Protein AF-A0A0M9DT44-F1 (afdb_monomer_lite)

pLDDT: mean 83.78, std 9.54, range [57.69, 95.44]

Foldseek 3Di:
DDLVVLVVVLVVVCVVVVHDQKDFKAFDVVVLVVLVVVLVVVVVVLVVVCVVCVVVDPPDVVVVVVSVVVVVVSVVVSVVVVVVSVVRVPPPDGQWMFGLQAIAHPVPGTDGPVFKPPWDWDWDDPDPPDIWIWTWIAGPVGIDTHTSVRIPDDPVVVVVRVVVSNVSNVCCCPPSVD

Structure (mmCIF, N/CA/C/O backbone):
data_AF-A0A0M9DT44-F1
#
_entry.id   AF-A0A0M9DT44-F1
#
loop_
_atom_site.group_PDB
_atom_site.id
_atom_site.type_symbol
_atom_site.label_atom_id
_atom_site.label_alt_id
_atom_site.label_comp_id
_atom_site.label_asym_id
_atom_site.label_entity_id
_atom_site.label_seq_id
_atom_site.pdbx_PDB_ins_code
_atom_site.Cartn_x
_atom_site.Cartn_y
_atom_site.Cartn_z
_atom_site.occupancy
_atom_site.B_iso_or_equiv
_atom_site.auth_seq_id
_atom_site.auth_comp_id
_atom_site.auth_asym_id
_atom_site.auth_atom_id
_atom_site.pdbx_PDB_model_num
ATOM 1 N N . MET A 1 1 ? -21.796 8.758 31.155 1.00 71.44 1 MET A N 1
ATOM 2 C CA . MET A 1 1 ? -20.491 8.795 30.474 1.00 71.44 1 MET A CA 1
ATOM 3 C C . MET A 1 1 ? -20.693 9.439 29.118 1.00 71.44 1 MET A C 1
ATOM 5 O O . MET A 1 1 ? -21.558 8.978 28.377 1.00 71.44 1 MET A O 1
ATOM 9 N N . THR A 1 2 ? -19.991 10.527 28.825 1.00 90.69 2 THR A N 1
ATOM 10 C CA . THR A 1 2 ? -20.121 11.252 27.549 1.00 90.69 2 THR A CA 1
ATOM 11 C C . THR A 1 2 ? -19.474 10.459 26.401 1.00 90.69 2 THR A C 1
ATOM 13 O O . THR A 1 2 ? -18.757 9.482 26.630 1.00 90.69 2 THR A O 1
ATOM 16 N N . GLN A 1 3 ? -19.755 10.812 25.140 1.00 87.06 3 GLN A N 1
ATOM 17 C CA . GLN A 1 3 ? -19.061 10.199 23.992 1.00 87.06 3 GLN A CA 1
ATOM 18 C C . GLN A 1 3 ? -17.551 10.475 24.031 1.00 87.06 3 GLN A C 1
ATOM 20 O O . GLN A 1 3 ? -16.762 9.574 23.758 1.00 87.06 3 GLN A O 1
ATOM 25 N N . GLU A 1 4 ? -17.156 11.674 24.454 1.00 89.81 4 GLU A N 1
ATOM 26 C CA . GLU A 1 4 ? -15.753 12.073 24.594 1.00 89.81 4 GLU A CA 1
ATOM 27 C C . GLU A 1 4 ? -15.019 11.231 25.643 1.00 89.81 4 GLU A C 1
ATOM 29 O O . GLU A 1 4 ? -13.944 10.704 25.367 1.00 89.81 4 GLU A O 1
ATOM 34 N N . GLU A 1 5 ? -15.634 11.000 26.808 1.00 90.94 5 GLU A N 1
ATOM 35 C CA . GLU A 1 5 ? -15.073 10.127 27.848 1.00 90.94 5 GLU A CA 1
ATOM 36 C C . GLU A 1 5 ? -14.879 8.689 27.347 1.00 90.94 5 GLU A C 1
ATOM 38 O O . GLU A 1 5 ? -13.885 8.037 27.673 1.00 90.94 5 GLU A O 1
ATOM 43 N N . ARG A 1 6 ? -15.815 8.175 26.536 1.00 90.62 6 ARG A N 1
ATOM 44 C CA . ARG A 1 6 ? -15.710 6.829 25.950 1.00 90.62 6 ARG A CA 1
ATOM 45 C C . ARG A 1 6 ? -14.576 6.754 24.936 1.00 90.62 6 ARG A C 1
ATOM 47 O O . ARG A 1 6 ? -13.811 5.791 24.967 1.00 90.62 6 ARG A O 1
ATOM 54 N N . GLN A 1 7 ? -14.430 7.774 24.092 1.00 90.25 7 GLN A N 1
ATOM 55 C CA . GLN A 1 7 ? -13.343 7.844 23.119 1.00 90.25 7 GLN A CA 1
ATOM 56 C C . GLN A 1 7 ? -11.983 7.976 23.814 1.00 90.25 7 GLN A C 1
ATOM 58 O O . GLN A 1 7 ? -11.030 7.303 23.432 1.00 90.25 7 GLN A O 1
ATOM 63 N N . GLN A 1 8 ? -11.893 8.769 24.883 1.00 92.75 8 GLN A N 1
ATOM 64 C CA . GLN A 1 8 ? -10.669 8.904 25.671 1.00 92.75 8 GLN A CA 1
ATOM 65 C C . GLN A 1 8 ? -10.271 7.578 26.333 1.00 92.75 8 GLN A C 1
ATOM 67 O O . GLN A 1 8 ? -9.108 7.182 26.269 1.00 92.75 8 GLN A O 1
ATOM 72 N N . LYS A 1 9 ? -11.232 6.846 26.912 1.00 92.12 9 LYS A N 1
ATOM 73 C CA . LYS A 1 9 ? -10.978 5.505 27.463 1.00 92.12 9 LYS A CA 1
ATOM 74 C C . LYS A 1 9 ? -10.523 4.515 26.398 1.00 92.12 9 LYS A C 1
ATOM 76 O O . LYS A 1 9 ? -9.643 3.704 26.669 1.00 92.12 9 LYS A O 1
ATOM 81 N N . PHE A 1 10 ? -11.097 4.584 25.201 1.00 91.81 10 PHE A N 1
ATOM 82 C CA . PHE A 1 10 ? -10.665 3.750 24.087 1.00 91.81 10 PHE A CA 1
ATOM 83 C C . PHE A 1 10 ? -9.242 4.102 23.625 1.00 91.81 10 PHE A C 1
ATOM 85 O O . PHE A 1 10 ? -8.443 3.206 23.378 1.00 91.81 10 PHE A O 1
ATOM 92 N N . ASN A 1 11 ? -8.878 5.384 23.585 1.00 90.94 11 ASN A N 1
ATOM 93 C CA . ASN A 1 11 ? -7.518 5.803 23.238 1.00 90.94 11 ASN A CA 1
ATOM 94 C C . ASN A 1 11 ? -6.487 5.313 24.272 1.00 90.94 11 ASN A C 1
ATOM 96 O O . ASN A 1 11 ? -5.453 4.778 23.885 1.00 90.94 11 ASN A O 1
ATOM 100 N N . LEU A 1 12 ? -6.797 5.409 25.571 1.00 92.69 12 LEU A N 1
ATOM 101 C CA . LEU A 1 12 ? -5.962 4.838 26.640 1.00 92.69 12 LEU A CA 1
ATOM 102 C C . LEU A 1 12 ? -5.852 3.311 26.530 1.00 92.69 12 LEU A C 1
ATOM 104 O O . LEU A 1 12 ? -4.803 2.732 26.801 1.00 92.69 12 LEU A O 1
ATOM 108 N N . PHE A 1 13 ? -6.936 2.650 26.116 1.00 92.44 13 PHE A N 1
ATOM 109 C CA . PHE A 1 13 ? -6.920 1.223 25.825 1.00 92.44 13 PHE A CA 1
ATOM 110 C C . PHE A 1 13 ? -5.953 0.908 24.674 1.00 92.44 13 PHE A C 1
ATOM 112 O O . PHE A 1 13 ? -5.108 0.034 24.833 1.00 92.44 13 PHE A O 1
ATOM 119 N N . LEU A 1 14 ? -5.999 1.639 23.555 1.00 91.44 14 LEU A N 1
ATOM 120 C CA . LEU A 1 14 ? -5.054 1.452 22.443 1.00 91.44 14 LEU A CA 1
ATOM 121 C C . LEU A 1 14 ? -3.596 1.647 22.875 1.00 91.44 14 LEU A C 1
ATOM 123 O O . LEU A 1 14 ? -2.741 0.831 22.525 1.00 91.44 14 LEU A O 1
ATOM 127 N N . GLU A 1 15 ? -3.337 2.682 23.677 1.00 91.62 15 GLU A N 1
ATOM 128 C CA . GLU A 1 15 ? -2.018 2.972 24.242 1.00 91.62 15 GLU A CA 1
ATOM 129 C C . GLU A 1 15 ? -1.508 1.809 25.106 1.00 91.62 15 GLU A C 1
ATOM 131 O O . GLU A 1 15 ? -0.377 1.359 24.928 1.00 91.62 15 GLU A O 1
ATOM 136 N N . GLY A 1 16 ? -2.366 1.236 25.958 1.00 91.00 16 GLY A N 1
ATOM 137 C CA . GLY A 1 16 ? -2.037 0.060 26.769 1.00 91.00 16 GLY A CA 1
ATOM 138 C C . GLY A 1 16 ? -1.711 -1.199 25.954 1.00 91.00 16 GLY A C 1
ATOM 139 O O . GLY A 1 16 ? -0.952 -2.048 26.416 1.00 91.00 16 GLY A O 1
ATOM 140 N N . PHE A 1 17 ? -2.237 -1.314 24.731 1.00 88.62 17 PHE A N 1
ATOM 141 C CA . PHE A 1 17 ? -1.919 -2.396 23.792 1.00 88.62 17 PHE A CA 1
ATOM 142 C C . PHE A 1 17 ? -0.718 -2.090 22.883 1.00 88.62 17 PHE A C 1
ATOM 144 O O . PHE A 1 17 ? -0.347 -2.939 22.069 1.00 88.62 17 PHE A O 1
ATOM 151 N N . GLY A 1 18 ? -0.119 -0.897 22.986 1.00 89.81 18 GLY A N 1
ATOM 152 C CA . GLY A 1 18 ? 0.957 -0.454 22.097 1.00 89.81 18 GLY A CA 1
ATOM 153 C C . GLY A 1 18 ? 0.526 -0.346 20.631 1.00 89.81 18 GLY A C 1
ATOM 154 O O . GLY A 1 18 ? 1.364 -0.425 19.732 1.00 89.81 18 GLY A O 1
ATOM 155 N N . MET A 1 19 ? -0.778 -0.210 20.372 1.00 89.69 19 MET A N 1
ATOM 156 C CA . MET A 1 19 ? -1.318 -0.100 19.022 1.00 89.69 19 MET A CA 1
ATOM 157 C C . MET A 1 19 ? -1.412 1.374 18.630 1.00 89.69 19 MET A C 1
ATOM 159 O O . MET A 1 19 ? -1.997 2.164 19.375 1.00 89.69 19 MET A O 1
ATOM 163 N N . PRO A 1 20 ? -0.880 1.770 17.461 1.00 91.25 20 PRO A N 1
ATOM 164 C CA . PRO A 1 20 ? -1.072 3.128 16.984 1.00 91.25 20 PRO A CA 1
ATOM 165 C C . PRO A 1 20 ? -2.567 3.395 16.715 1.00 91.25 20 PRO A C 1
ATOM 167 O O . PRO A 1 20 ? -3.336 2.459 16.492 1.00 91.25 20 PRO A O 1
ATOM 170 N N . PRO A 1 21 ? -3.007 4.664 16.724 1.00 90.50 21 PRO A N 1
ATOM 171 C CA . PRO A 1 21 ? -4.397 5.012 16.426 1.00 90.50 21 PRO A CA 1
ATOM 172 C C . PRO A 1 21 ? -4.752 4.778 14.952 1.00 90.50 21 PRO A C 1
ATOM 174 O O . PRO A 1 21 ? -5.908 4.535 14.622 1.00 90.50 21 PRO A O 1
ATOM 177 N N . GLN A 1 22 ? -3.760 4.847 14.066 1.00 92.69 22 GLN A N 1
ATOM 178 C CA . GLN A 1 22 ? -3.876 4.495 12.658 1.00 92.69 22 GLN A CA 1
ATOM 179 C C . GLN A 1 22 ? -2.508 4.083 12.118 1.00 92.69 22 GLN A C 1
ATOM 181 O O . GLN A 1 22 ? -1.472 4.518 12.627 1.00 92.69 22 GLN A O 1
ATOM 186 N N . ILE A 1 23 ? -2.498 3.277 11.062 1.00 92.06 23 ILE A N 1
ATOM 187 C CA . ILE A 1 23 ? -1.299 3.019 10.265 1.00 92.06 23 ILE A CA 1
ATOM 188 C C . ILE A 1 23 ? -1.455 3.601 8.867 1.00 92.06 23 ILE A C 1
ATOM 190 O O . ILE A 1 23 ? -2.506 3.477 8.241 1.00 92.06 23 ILE A O 1
ATOM 194 N N . GLU A 1 24 ? -0.382 4.202 8.366 1.00 90.31 24 GLU A N 1
ATOM 195 C CA . GLU A 1 24 ? -0.308 4.738 7.011 1.00 90.31 24 GLU A CA 1
ATOM 196 C C . GLU A 1 24 ? 0.644 3.895 6.173 1.00 90.31 24 GLU A C 1
ATOM 198 O O . GLU A 1 24 ? 1.836 3.753 6.471 1.00 90.31 24 GLU A O 1
ATOM 203 N N . VAL A 1 25 ? 0.108 3.336 5.096 1.00 85.81 25 VAL A N 1
ATOM 204 C CA . VAL A 1 25 ? 0.838 2.443 4.210 1.00 85.81 25 VAL A CA 1
ATOM 205 C C . VAL A 1 25 ? 1.144 3.173 2.910 1.00 85.81 25 VAL A C 1
ATOM 207 O O . VAL A 1 25 ? 0.258 3.640 2.189 1.00 85.81 25 VAL A O 1
ATOM 210 N N . ASN A 1 26 ? 2.438 3.275 2.628 1.00 83.06 26 ASN A N 1
ATOM 211 C CA . ASN A 1 26 ? 3.006 4.038 1.525 1.00 83.06 26 ASN A CA 1
ATOM 212 C C . ASN A 1 26 ? 3.900 3.142 0.668 1.00 83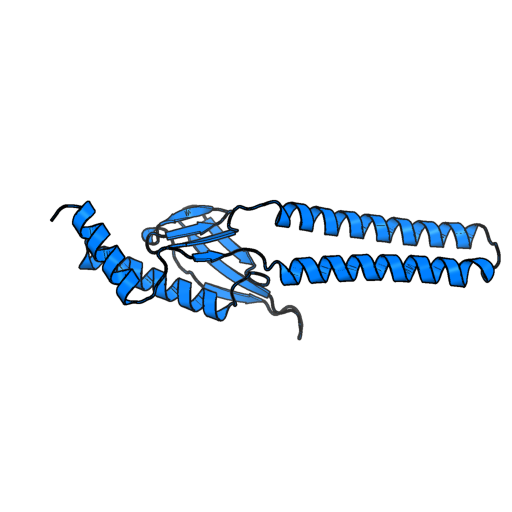.06 26 ASN A C 1
ATOM 214 O O . ASN A 1 26 ? 4.347 2.085 1.113 1.00 83.06 26 ASN A O 1
ATOM 218 N N . TYR A 1 27 ? 4.233 3.570 -0.551 1.00 74.50 27 TYR A N 1
ATOM 219 C CA . TYR A 1 27 ? 5.259 2.878 -1.331 1.00 74.50 27 TYR A CA 1
ATOM 220 C C . TYR A 1 27 ? 6.623 2.954 -0.633 1.00 74.50 27 TYR A C 1
ATOM 222 O O . TYR A 1 27 ? 7.022 3.989 -0.094 1.00 74.50 27 TYR A O 1
ATOM 230 N N . SER A 1 28 ? 7.369 1.849 -0.672 1.00 74.12 28 SER A N 1
ATOM 231 C CA . SER A 1 28 ? 8.722 1.784 -0.128 1.00 74.12 28 SER A CA 1
ATOM 232 C C . SER A 1 28 ? 9.660 2.692 -0.924 1.00 74.12 28 SER A C 1
ATOM 234 O O . SER A 1 28 ? 9.954 2.445 -2.098 1.00 74.12 28 SER A O 1
ATOM 236 N N . ARG A 1 29 ? 10.183 3.730 -0.258 1.00 69.69 29 ARG A N 1
ATOM 237 C CA . ARG A 1 29 ? 11.151 4.671 -0.845 1.00 69.69 29 ARG A CA 1
ATOM 238 C C . ARG A 1 29 ? 12.438 3.975 -1.300 1.00 69.69 29 ARG A C 1
ATOM 240 O O . ARG A 1 29 ? 13.005 4.366 -2.311 1.00 69.69 29 ARG A O 1
ATOM 247 N N . LEU A 1 30 ? 12.865 2.914 -0.609 1.00 69.00 30 LEU A N 1
ATOM 248 C CA . LEU A 1 30 ? 14.073 2.151 -0.953 1.00 69.00 30 LEU A CA 1
ATOM 249 C C . LEU A 1 30 ? 13.930 1.393 -2.277 1.00 69.00 30 LEU A C 1
ATOM 251 O O . LEU A 1 30 ? 14.848 1.403 -3.094 1.00 69.00 30 LEU A O 1
ATOM 255 N N . LYS A 1 31 ? 12.766 0.783 -2.533 1.00 67.06 31 LYS A N 1
ATOM 256 C CA . LYS A 1 31 ? 12.497 0.111 -3.817 1.00 67.06 31 LYS A CA 1
ATOM 257 C C . LYS A 1 31 ? 12.438 1.115 -4.971 1.00 67.06 31 LYS A C 1
ATOM 259 O O . LYS A 1 31 ? 12.961 0.843 -6.048 1.00 67.06 31 LYS A O 1
ATOM 264 N N . LEU A 1 32 ? 11.859 2.290 -4.722 1.00 66.69 32 LEU A N 1
ATOM 265 C CA . LEU A 1 32 ? 11.841 3.420 -5.657 1.00 66.69 32 LEU A CA 1
ATOM 266 C C . LEU A 1 32 ? 13.257 3.915 -5.994 1.00 66.69 32 LEU A C 1
ATOM 268 O O . LEU A 1 32 ? 13.595 4.046 -7.170 1.00 66.69 32 LEU A O 1
ATOM 272 N N . LEU A 1 33 ? 14.103 4.117 -4.982 1.00 71.75 33 LEU A N 1
ATOM 273 C CA . LEU A 1 33 ? 15.504 4.512 -5.157 1.00 71.75 33 LEU A CA 1
ATOM 274 C C . LEU A 1 33 ? 16.316 3.460 -5.923 1.00 71.75 33 LEU A C 1
ATOM 276 O O . LEU A 1 33 ? 17.081 3.816 -6.817 1.00 71.75 33 LEU A O 1
ATOM 280 N N . GLY A 1 34 ? 16.119 2.171 -5.631 1.00 73.88 34 GLY A N 1
ATOM 281 C CA . GLY A 1 34 ? 16.777 1.081 -6.357 1.00 73.88 34 GLY A CA 1
ATOM 282 C C . GLY A 1 34 ? 16.428 1.065 -7.849 1.00 73.88 34 GLY A C 1
ATOM 283 O O . GLY A 1 34 ? 17.313 0.919 -8.692 1.00 73.88 34 GLY A O 1
ATOM 284 N N . LEU A 1 35 ? 15.156 1.298 -8.194 1.00 70.94 35 LEU A N 1
ATOM 285 C CA . LEU A 1 35 ? 14.727 1.424 -9.590 1.00 70.94 35 LEU A CA 1
ATOM 286 C C . LEU A 1 35 ? 15.366 2.639 -10.274 1.00 70.94 35 LEU A C 1
ATOM 288 O O . LEU A 1 35 ? 15.875 2.505 -11.387 1.00 70.94 35 LEU A O 1
ATOM 292 N N . MET A 1 36 ? 15.409 3.794 -9.603 1.00 73.81 36 MET A N 1
ATOM 293 C CA . MET A 1 36 ? 16.077 4.991 -10.128 1.00 73.81 36 MET A CA 1
ATOM 294 C C . MET A 1 36 ? 17.570 4.750 -10.385 1.00 73.81 36 MET A C 1
ATOM 296 O O . MET A 1 36 ? 18.058 5.052 -11.474 1.00 73.81 36 MET A O 1
ATOM 300 N N . ALA A 1 37 ? 18.277 4.144 -9.428 1.00 79.81 37 ALA A N 1
ATOM 301 C CA . ALA A 1 37 ? 19.692 3.814 -9.565 1.00 79.81 37 ALA A CA 1
ATOM 302 C C . ALA A 1 37 ? 19.948 2.847 -10.734 1.00 79.81 37 ALA A C 1
ATOM 304 O O . ALA A 1 37 ? 20.854 3.077 -11.534 1.00 79.81 37 ALA A O 1
ATOM 305 N N . SER A 1 38 ? 19.113 1.811 -10.888 1.00 79.00 38 SER A N 1
ATOM 306 C CA . SER A 1 38 ? 19.225 0.862 -12.006 1.00 79.00 38 SER A CA 1
ATOM 307 C C . SER A 1 38 ? 19.022 1.529 -13.372 1.00 79.00 38 SER A C 1
ATOM 309 O O . SER A 1 38 ? 19.738 1.222 -14.327 1.00 79.00 38 SER A O 1
ATOM 311 N N . GLY A 1 39 ? 18.101 2.496 -13.461 1.00 75.19 39 GLY A N 1
ATOM 312 C CA . GLY A 1 39 ? 17.880 3.279 -14.673 1.00 75.19 39 GLY A CA 1
ATOM 313 C C . GLY A 1 39 ? 19.103 4.117 -15.041 1.00 75.19 39 GLY A C 1
ATOM 314 O O . GLY A 1 39 ? 19.566 4.061 -16.178 1.00 75.19 39 GLY A O 1
ATOM 315 N N . ILE A 1 40 ? 19.674 4.841 -14.072 1.00 81.56 40 ILE A N 1
ATOM 316 C CA . ILE A 1 40 ? 20.893 5.640 -14.281 1.00 81.56 40 ILE A CA 1
ATOM 317 C C . ILE A 1 40 ? 22.047 4.745 -14.749 1.00 81.56 40 ILE A C 1
ATOM 319 O O . ILE A 1 40 ? 22.719 5.069 -15.726 1.00 81.56 40 ILE A O 1
ATOM 323 N N . PHE A 1 41 ? 22.241 3.594 -14.102 1.00 83.62 41 PHE A N 1
ATOM 324 C CA . PHE A 1 41 ? 23.293 2.647 -14.471 1.00 83.62 41 PHE A CA 1
ATOM 325 C C . PHE A 1 41 ? 23.123 2.124 -15.903 1.00 83.62 41 PHE A C 1
ATOM 327 O O . PHE A 1 41 ? 24.094 2.012 -16.647 1.00 83.62 41 PHE A O 1
ATOM 334 N N . THR A 1 42 ? 21.878 1.878 -16.316 1.00 79.44 42 THR A N 1
ATOM 335 C CA . THR A 1 42 ? 21.550 1.453 -17.681 1.00 79.44 42 THR A CA 1
ATOM 336 C C . THR A 1 42 ? 21.936 2.527 -18.702 1.00 79.44 42 THR A C 1
ATOM 338 O O . THR A 1 42 ? 22.594 2.205 -19.689 1.00 79.44 42 THR A O 1
ATOM 341 N N . ILE A 1 43 ? 21.619 3.806 -18.448 1.00 78.62 43 ILE A N 1
ATOM 342 C CA . ILE A 1 43 ? 22.046 4.914 -19.324 1.00 78.62 43 ILE A CA 1
ATOM 343 C C . ILE A 1 43 ? 23.566 4.947 -19.440 1.00 78.62 43 ILE A C 1
ATOM 345 O O . ILE A 1 43 ? 24.085 4.982 -20.554 1.00 78.62 43 ILE A O 1
ATOM 349 N N . LEU A 1 44 ? 24.272 4.931 -18.306 1.00 84.69 44 LEU A N 1
ATOM 350 C CA . LEU A 1 44 ? 25.734 5.002 -18.277 1.00 84.69 44 LEU A CA 1
ATOM 351 C C . LEU A 1 44 ? 26.375 3.836 -19.038 1.00 84.69 44 LEU A C 1
ATOM 353 O O . LEU A 1 44 ? 27.364 4.023 -19.743 1.00 84.69 44 LEU A O 1
ATOM 357 N N . PHE A 1 45 ? 25.793 2.641 -18.939 1.00 85.19 45 PHE A N 1
ATOM 358 C CA . PHE A 1 45 ? 26.258 1.470 -19.670 1.00 85.19 45 PHE A CA 1
ATOM 359 C C . PHE A 1 45 ? 26.079 1.622 -21.187 1.00 85.19 45 PHE A C 1
ATOM 361 O O . PHE A 1 45 ? 27.003 1.325 -21.949 1.00 85.19 45 PHE A O 1
ATOM 368 N N . PHE A 1 46 ? 24.920 2.111 -21.643 1.00 79.06 46 PHE A N 1
ATOM 369 C CA . PHE A 1 46 ? 24.667 2.328 -23.070 1.00 79.06 46 PHE A CA 1
ATOM 370 C C . PHE A 1 46 ? 25.517 3.458 -23.649 1.00 79.06 46 PHE A C 1
ATOM 372 O O . PHE A 1 46 ? 26.048 3.301 -24.747 1.00 79.06 46 PHE A O 1
ATOM 379 N N . THR A 1 47 ? 25.704 4.565 -22.927 1.00 81.00 47 THR A N 1
ATOM 380 C CA . THR A 1 47 ? 26.570 5.663 -23.382 1.00 81.00 47 THR A CA 1
ATOM 381 C C . THR A 1 47 ? 28.031 5.232 -23.447 1.00 81.00 47 THR A C 1
ATOM 383 O O . THR A 1 47 ? 28.694 5.493 -24.449 1.00 81.00 47 THR A O 1
ATOM 386 N N . TYR A 1 48 ? 28.521 4.505 -22.440 1.00 86.00 48 TYR A N 1
ATOM 387 C CA . TYR A 1 48 ? 29.867 3.932 -22.455 1.00 86.00 48 TYR A CA 1
ATOM 388 C C . TYR A 1 48 ? 30.061 2.956 -23.622 1.00 86.00 48 TYR A C 1
ATOM 390 O O . TYR A 1 48 ? 31.027 3.072 -24.379 1.00 86.00 48 TYR A O 1
ATOM 398 N N . SER A 1 49 ? 29.114 2.032 -23.813 1.00 81.88 49 SER A N 1
ATOM 399 C CA . SER A 1 49 ? 29.142 1.076 -24.925 1.00 81.88 49 SER A CA 1
ATOM 400 C C . SER A 1 49 ? 29.138 1.798 -26.271 1.00 81.88 49 SER A C 1
ATOM 402 O O . SER A 1 49 ? 29.928 1.466 -27.151 1.00 81.88 49 SER A O 1
ATOM 404 N N . PHE A 1 50 ? 28.320 2.840 -26.425 1.00 78.94 50 PHE A N 1
ATOM 405 C CA . PHE A 1 50 ? 28.299 3.649 -27.638 1.00 78.94 50 PHE A CA 1
ATOM 406 C C . PHE A 1 50 ? 29.668 4.282 -27.919 1.00 78.94 50 PHE A C 1
ATOM 408 O O . PHE A 1 50 ? 30.199 4.095 -29.007 1.00 78.94 50 PHE A O 1
ATOM 415 N N . ILE A 1 51 ? 30.289 4.944 -26.936 1.00 82.50 51 ILE A N 1
ATOM 416 C CA . ILE A 1 51 ? 31.608 5.587 -27.091 1.00 82.50 51 ILE A CA 1
ATOM 417 C C . ILE A 1 51 ? 32.691 4.568 -27.482 1.00 82.50 51 ILE A C 1
ATOM 419 O O . ILE A 1 51 ? 33.501 4.840 -28.368 1.00 82.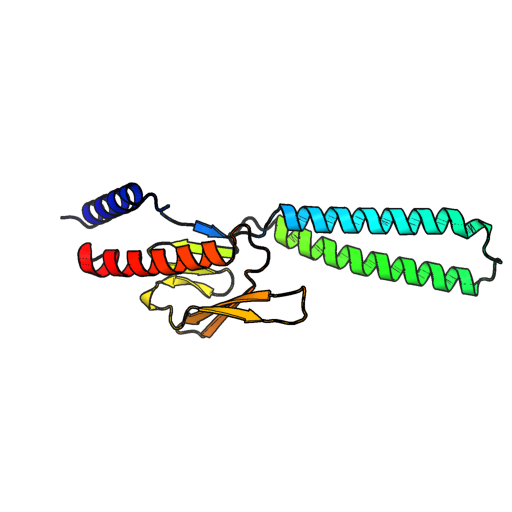50 51 ILE A O 1
ATOM 423 N N . MET A 1 52 ? 32.694 3.388 -26.857 1.00 83.19 52 MET A N 1
ATOM 424 C CA . MET A 1 52 ? 33.699 2.345 -27.100 1.00 83.19 52 MET A CA 1
ATOM 425 C C . MET A 1 52 ? 33.557 1.663 -28.467 1.00 83.19 52 MET A C 1
ATOM 427 O O . MET A 1 52 ? 34.562 1.295 -29.079 1.00 83.19 52 MET A O 1
ATOM 431 N N . PHE A 1 53 ? 32.326 1.476 -28.949 1.00 77.00 53 PHE A N 1
ATOM 432 C CA . PHE A 1 53 ? 32.050 0.769 -30.204 1.00 77.00 53 PHE A CA 1
ATOM 433 C C . PHE A 1 53 ? 31.940 1.694 -31.422 1.00 77.00 53 PHE A C 1
ATOM 435 O O . PHE A 1 53 ? 32.205 1.249 -32.538 1.00 77.00 53 PHE A O 1
ATOM 442 N N . TYR A 1 54 ? 31.633 2.979 -31.226 1.00 76.12 54 TYR A N 1
ATOM 443 C CA . TYR A 1 54 ? 31.526 3.975 -32.295 1.00 76.12 54 TYR A CA 1
ATOM 444 C C . TYR A 1 54 ? 32.739 4.033 -33.248 1.00 76.12 54 TYR A C 1
ATOM 446 O O . TYR A 1 54 ? 32.523 4.017 -34.460 1.00 76.12 54 TYR A O 1
ATOM 454 N N . PRO A 1 55 ? 34.010 4.039 -32.785 1.00 75.75 55 PRO A N 1
ATOM 455 C CA . PRO A 1 55 ? 35.158 4.115 -33.694 1.00 75.75 55 PRO A CA 1
ATOM 456 C C . PRO A 1 55 ? 35.433 2.814 -34.466 1.00 75.75 55 PRO A C 1
ATOM 458 O O . PRO A 1 55 ? 36.193 2.842 -35.431 1.00 75.75 55 PRO A O 1
ATOM 461 N N . LYS A 1 56 ? 34.842 1.683 -34.056 1.00 73.12 56 LYS A N 1
ATOM 462 C CA . LYS A 1 56 ? 35.022 0.362 -34.686 1.00 73.12 56 LYS A CA 1
ATOM 463 C C . LYS A 1 56 ? 33.906 -0.003 -35.667 1.00 73.12 56 LYS A C 1
ATOM 465 O O . LYS A 1 56 ? 33.987 -1.050 -36.303 1.00 73.12 56 LYS A O 1
ATOM 470 N N . LEU A 1 57 ? 32.867 0.823 -35.780 1.00 71.81 57 LEU A N 1
ATOM 471 C CA . LEU A 1 57 ? 31.787 0.597 -36.733 1.00 71.81 57 LEU A CA 1
ATOM 472 C C . LEU A 1 57 ? 32.259 0.949 -38.150 1.00 71.81 57 LEU A C 1
ATOM 474 O O . LEU A 1 57 ? 32.668 2.083 -38.410 1.00 71.81 57 LEU A O 1
ATOM 478 N N . GLU A 1 58 ? 32.129 0.011 -39.090 1.00 74.31 58 GLU A N 1
ATOM 479 C CA . GLU A 1 58 ? 32.093 0.375 -40.507 1.00 74.31 58 GLU A CA 1
ATOM 480 C C . GLU A 1 58 ? 30.957 1.384 -40.706 1.00 74.31 58 GLU A C 1
ATOM 482 O O . GLU A 1 58 ? 29.811 1.140 -40.317 1.00 74.31 58 GLU A O 1
ATOM 487 N N . LYS A 1 59 ? 31.294 2.553 -41.263 1.00 67.75 59 LYS A N 1
ATOM 488 C CA . LYS A 1 59 ? 30.417 3.730 -41.374 1.00 67.75 59 LYS A CA 1
ATOM 489 C C . LYS A 1 59 ? 29.342 3.558 -42.455 1.00 67.75 59 LYS A C 1
ATOM 491 O O . LYS A 1 59 ? 29.172 4.409 -43.323 1.00 67.75 59 LYS A O 1
ATOM 496 N N . SER A 1 60 ? 28.611 2.453 -42.413 1.00 77.75 60 SER A N 1
ATOM 497 C CA . SER A 1 60 ? 27.371 2.292 -43.160 1.00 77.75 60 SER A CA 1
ATOM 498 C C . SER A 1 60 ? 26.303 3.183 -42.513 1.00 77.75 60 SER A C 1
ATOM 500 O O . SER A 1 60 ? 26.041 3.100 -41.309 1.00 77.75 60 SER A O 1
ATOM 502 N N . LEU A 1 61 ? 25.676 4.048 -43.317 1.00 75.25 61 LEU A N 1
ATOM 503 C CA . LEU A 1 61 ? 24.587 4.929 -42.873 1.00 75.25 61 LEU A CA 1
ATOM 504 C C . LEU A 1 61 ? 23.431 4.140 -42.234 1.00 75.25 61 LEU A C 1
ATOM 506 O O . LEU A 1 61 ? 22.821 4.610 -41.275 1.00 75.25 61 LEU A O 1
ATOM 510 N N . GLN A 1 62 ? 23.175 2.919 -42.713 1.00 76.88 62 GLN A N 1
ATOM 511 C CA . GLN A 1 62 ? 22.128 2.045 -42.178 1.00 76.88 62 GLN A CA 1
ATOM 512 C C . GLN A 1 62 ? 22.428 1.614 -40.738 1.00 76.88 62 GLN A C 1
ATOM 514 O O . GLN A 1 62 ? 21.536 1.623 -39.892 1.00 76.88 62 GLN A O 1
ATOM 519 N N . THR A 1 63 ? 23.689 1.305 -40.426 1.00 76.19 63 THR A N 1
ATOM 520 C CA . THR A 1 63 ? 24.087 0.861 -39.084 1.00 76.19 63 THR A CA 1
ATOM 521 C C . THR A 1 63 ? 23.931 1.990 -38.062 1.00 76.19 63 THR A C 1
ATOM 523 O O . THR A 1 63 ? 23.459 1.756 -36.951 1.00 76.19 63 THR A O 1
ATOM 526 N N . ILE A 1 64 ? 24.249 3.229 -38.453 1.00 78.19 64 ILE A N 1
ATOM 527 C CA . ILE A 1 64 ? 24.091 4.421 -37.604 1.00 78.19 64 ILE A CA 1
ATOM 528 C C . ILE A 1 64 ? 22.607 4.713 -37.334 1.00 78.19 64 ILE A C 1
ATOM 530 O O . ILE A 1 64 ? 22.245 5.016 -36.197 1.00 78.19 64 ILE A O 1
ATOM 534 N N . MET A 1 65 ? 21.741 4.585 -38.347 1.00 79.06 65 MET A N 1
ATOM 535 C CA . MET A 1 65 ? 20.294 4.792 -38.197 1.00 79.06 65 MET A CA 1
ATOM 536 C C . MET A 1 65 ? 19.631 3.758 -37.278 1.00 79.06 65 MET A C 1
ATOM 538 O O . MET A 1 65 ? 18.768 4.112 -36.478 1.00 79.06 65 MET A O 1
ATOM 542 N N . ILE A 1 66 ? 20.035 2.487 -37.362 1.00 80.69 66 ILE A N 1
ATOM 543 C CA . ILE A 1 66 ? 19.491 1.434 -36.492 1.00 80.69 66 ILE A CA 1
ATOM 544 C C . ILE A 1 66 ? 19.903 1.687 -35.036 1.00 80.69 66 ILE A C 1
ATOM 546 O O . ILE A 1 66 ? 19.072 1.604 -34.131 1.00 80.69 66 ILE A O 1
ATOM 550 N N . LEU A 1 67 ? 21.167 2.049 -34.801 1.00 77.19 67 LEU A N 1
ATOM 551 C CA . LEU A 1 67 ? 21.679 2.300 -33.453 1.00 77.19 67 LEU A CA 1
ATOM 552 C C . LEU A 1 67 ? 21.019 3.518 -32.797 1.00 77.19 67 LEU A C 1
ATOM 554 O O . LEU A 1 67 ? 20.639 3.454 -31.628 1.00 77.19 67 LEU A O 1
ATOM 558 N N . SER A 1 68 ? 20.838 4.609 -33.546 1.00 78.31 68 SER A N 1
ATOM 559 C CA . SER A 1 68 ? 20.170 5.805 -33.028 1.00 78.31 68 SER A CA 1
ATOM 560 C C . SER A 1 68 ? 18.702 5.540 -32.693 1.00 78.31 68 SER A C 1
ATOM 562 O O . SER A 1 68 ? 18.230 5.999 -31.655 1.00 78.31 68 SER A O 1
ATOM 564 N N . TYR A 1 69 ? 18.003 4.739 -33.502 1.00 82.38 69 TYR A N 1
ATOM 565 C CA . TYR A 1 69 ? 16.622 4.339 -33.236 1.00 82.38 69 TYR A CA 1
ATOM 566 C C . TYR A 1 69 ? 16.489 3.502 -31.955 1.00 82.38 69 TYR A C 1
ATOM 568 O O . TYR A 1 69 ? 15.647 3.802 -31.110 1.00 82.38 69 TYR A O 1
ATOM 576 N N . VAL A 1 70 ? 17.359 2.502 -31.758 1.00 81.50 70 VAL A N 1
ATOM 577 C CA . VAL A 1 70 ? 17.354 1.659 -30.546 1.00 81.50 70 VAL A CA 1
ATOM 578 C C . VAL A 1 70 ? 17.600 2.495 -29.288 1.00 81.50 70 VAL A C 1
ATOM 580 O O . VAL A 1 70 ? 16.903 2.325 -28.286 1.00 81.50 70 VAL A O 1
ATOM 583 N N . ILE A 1 71 ? 18.545 3.437 -29.349 1.00 80.88 71 ILE A N 1
ATOM 584 C CA . ILE A 1 71 ? 18.818 4.366 -28.245 1.00 80.88 71 ILE A CA 1
ATOM 585 C C . ILE A 1 71 ? 17.589 5.235 -27.966 1.00 80.88 71 ILE A C 1
ATOM 587 O O . ILE A 1 71 ? 17.186 5.369 -26.811 1.00 80.88 71 ILE A O 1
ATOM 591 N N . LEU A 1 72 ? 16.962 5.789 -29.007 1.00 83.06 72 LEU A N 1
ATOM 592 C CA . LEU A 1 72 ? 15.792 6.651 -28.863 1.00 83.06 72 LEU A CA 1
ATOM 593 C C . LEU A 1 72 ? 14.621 5.908 -28.198 1.00 83.06 72 LEU A C 1
ATOM 595 O O . LEU A 1 72 ? 14.030 6.420 -27.248 1.00 83.06 72 LEU A O 1
ATOM 599 N N . CYS A 1 73 ? 14.325 4.680 -28.636 1.00 81.62 73 CYS A N 1
ATOM 600 C CA . CYS A 1 73 ? 13.296 3.836 -28.026 1.00 81.62 73 CYS A CA 1
ATOM 601 C C . CYS A 1 73 ? 13.600 3.531 -26.553 1.00 81.62 73 CYS A C 1
ATOM 603 O O . CYS A 1 73 ? 12.716 3.665 -25.705 1.00 81.62 73 CYS A O 1
ATOM 605 N N . GLY A 1 74 ? 14.854 3.191 -26.231 1.00 77.94 74 GLY A N 1
ATOM 606 C CA . GLY A 1 74 ? 15.277 2.933 -24.853 1.00 77.94 74 GLY A CA 1
ATOM 607 C C . GLY A 1 74 ? 15.118 4.154 -23.942 1.00 77.94 74 GLY A C 1
ATOM 608 O O . GLY A 1 74 ? 14.626 4.035 -22.818 1.00 77.94 74 GLY A O 1
ATOM 609 N N . VAL A 1 75 ? 15.465 5.345 -24.441 1.00 81.31 75 VAL A N 1
ATOM 610 C CA . VAL A 1 75 ? 15.294 6.608 -23.707 1.00 81.31 75 VAL A CA 1
ATOM 611 C C . VAL A 1 75 ? 13.814 6.902 -23.463 1.00 81.31 75 VAL A C 1
ATOM 613 O O . VAL A 1 75 ? 13.444 7.245 -22.341 1.00 81.31 75 VAL A O 1
ATOM 616 N N . ILE A 1 76 ? 12.951 6.728 -24.469 1.00 82.50 76 ILE A N 1
ATOM 617 C CA . ILE A 1 76 ? 11.509 6.981 -24.336 1.00 82.50 76 ILE A CA 1
ATOM 618 C C . ILE A 1 76 ? 10.888 6.068 -23.272 1.00 82.50 76 ILE A C 1
ATOM 620 O O . ILE A 1 76 ? 10.223 6.562 -22.358 1.00 82.50 76 ILE A O 1
ATOM 624 N N . GLU A 1 77 ? 11.135 4.755 -23.329 1.00 77.88 77 GLU A N 1
ATOM 625 C CA . GLU A 1 77 ? 10.623 3.823 -22.314 1.00 77.88 77 GLU A CA 1
ATOM 626 C C . GLU A 1 77 ? 11.086 4.191 -20.900 1.00 77.88 77 GLU A C 1
ATOM 628 O O . GLU A 1 77 ? 10.323 4.089 -19.933 1.00 77.88 77 GLU A O 1
ATOM 633 N N . MET A 1 78 ? 12.338 4.630 -20.767 1.00 76.50 78 MET A N 1
ATOM 634 C CA . MET A 1 78 ? 12.897 5.036 -19.486 1.00 76.50 78 MET A CA 1
ATOM 635 C C . MET A 1 78 ? 12.241 6.308 -18.946 1.00 76.50 78 MET A C 1
ATOM 637 O O . MET A 1 78 ? 11.885 6.347 -17.767 1.00 76.50 78 MET A O 1
ATOM 641 N N . VAL A 1 79 ? 12.029 7.320 -19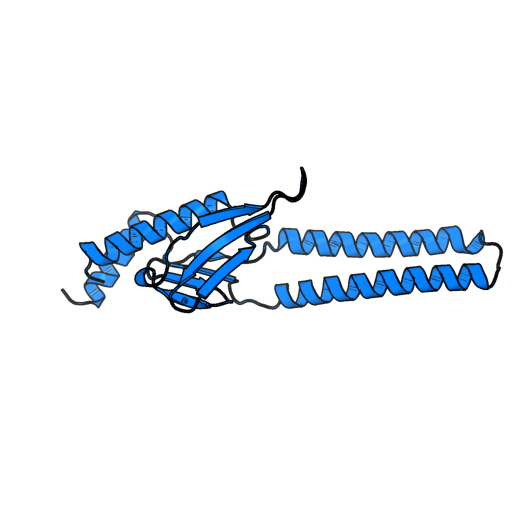.791 1.00 80.94 79 VAL A N 1
ATOM 642 C CA . VAL A 1 79 ? 11.339 8.559 -19.403 1.00 80.94 79 VAL A CA 1
ATOM 643 C C . VAL A 1 79 ? 9.923 8.254 -18.920 1.00 80.94 79 VAL A C 1
ATOM 645 O O . VAL A 1 79 ? 9.530 8.751 -17.866 1.00 80.94 79 VAL A O 1
ATOM 648 N N . PHE A 1 80 ? 9.181 7.377 -19.606 1.00 80.81 80 PHE A N 1
ATOM 649 C CA . PHE A 1 80 ? 7.847 6.957 -19.162 1.00 80.81 80 PHE A CA 1
ATOM 650 C C . PHE A 1 80 ? 7.872 6.281 -17.785 1.00 80.81 80 PHE A C 1
ATOM 652 O O . PHE A 1 80 ? 7.064 6.617 -16.910 1.00 80.81 80 PHE A O 1
ATOM 659 N N . LYS A 1 81 ? 8.820 5.362 -17.556 1.00 73.81 81 LYS A N 1
ATOM 660 C CA . LYS A 1 81 ? 8.976 4.688 -16.257 1.00 73.81 81 LYS A CA 1
ATOM 661 C C . LYS A 1 81 ? 9.316 5.691 -15.157 1.00 73.81 81 LYS A C 1
ATOM 663 O O . LYS A 1 81 ? 8.640 5.704 -14.128 1.00 73.81 81 LYS A O 1
ATOM 668 N N . ILE A 1 82 ? 10.287 6.574 -15.386 1.00 74.19 82 ILE A N 1
ATOM 669 C CA . ILE A 1 82 ? 10.686 7.612 -14.426 1.00 74.19 82 ILE A CA 1
ATOM 670 C C . ILE A 1 82 ? 9.530 8.564 -14.131 1.00 74.19 82 ILE A C 1
ATOM 672 O O . ILE A 1 82 ? 9.266 8.842 -12.967 1.00 74.19 82 ILE A O 1
ATOM 676 N N . TYR A 1 83 ? 8.801 9.021 -15.148 1.00 77.50 83 TYR A N 1
ATOM 677 C CA . TYR A 1 83 ? 7.660 9.912 -14.963 1.00 77.50 83 TYR A CA 1
ATOM 678 C C . TYR A 1 83 ? 6.582 9.275 -14.075 1.00 77.50 83 TYR A C 1
ATOM 680 O O . TYR A 1 83 ? 6.107 9.902 -13.127 1.00 77.50 83 TYR A O 1
ATOM 688 N N . SER A 1 84 ? 6.245 8.004 -14.319 1.00 69.31 84 SER A N 1
ATOM 689 C CA . SER A 1 84 ? 5.284 7.273 -13.483 1.00 69.31 84 SER A CA 1
ATOM 690 C C . SER A 1 84 ? 5.755 7.130 -12.026 1.00 69.31 84 SER A C 1
ATOM 692 O O . SER A 1 84 ? 4.958 7.277 -11.097 1.00 69.31 84 SER A O 1
ATOM 694 N N . LEU A 1 85 ? 7.061 6.923 -11.821 1.00 65.12 85 LEU A N 1
ATOM 695 C CA . LEU A 1 85 ? 7.687 6.797 -10.503 1.00 65.12 85 LEU A CA 1
ATOM 696 C C . LEU A 1 85 ? 7.725 8.136 -9.761 1.00 65.12 85 LEU A C 1
ATOM 698 O O . LEU A 1 85 ? 7.367 8.191 -8.590 1.00 65.12 85 LEU A O 1
ATOM 702 N N . ILE A 1 86 ? 8.103 9.222 -10.439 1.00 68.94 86 ILE A N 1
ATOM 703 C CA . ILE A 1 86 ? 8.118 10.580 -9.882 1.00 68.94 86 ILE A CA 1
ATOM 704 C C . ILE A 1 86 ? 6.706 10.987 -9.475 1.00 68.94 86 ILE A C 1
ATOM 706 O O . ILE A 1 86 ? 6.505 11.444 -8.352 1.00 68.94 86 ILE A O 1
ATOM 710 N N . LYS A 1 87 ? 5.709 10.748 -10.336 1.00 68.6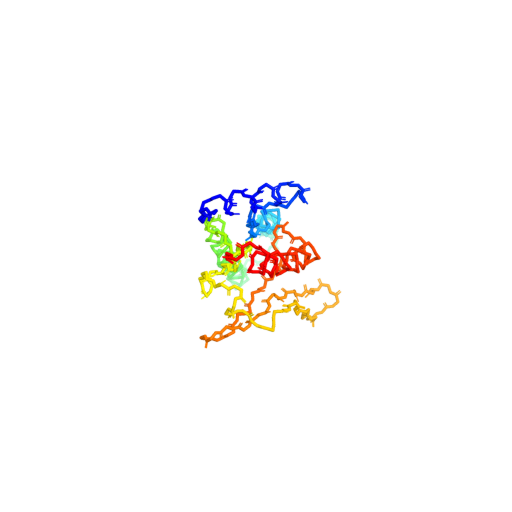2 87 LYS A N 1
ATOM 711 C CA . LYS A 1 87 ? 4.305 10.999 -9.998 1.00 68.62 87 LYS A CA 1
ATOM 712 C C . LYS A 1 87 ? 3.892 10.238 -8.736 1.00 68.62 87 LYS A C 1
ATOM 714 O O . LYS A 1 87 ? 3.238 10.812 -7.879 1.00 68.62 87 LYS A O 1
ATOM 719 N N . SER A 1 88 ? 4.323 8.984 -8.590 1.00 62.47 88 SER A N 1
ATOM 720 C CA . SER A 1 88 ? 4.080 8.191 -7.381 1.00 62.47 88 SER A CA 1
ATOM 721 C C . SER A 1 88 ? 4.861 8.671 -6.151 1.00 62.47 88 SER A C 1
ATOM 723 O O . SER A 1 88 ? 4.418 8.414 -5.037 1.00 62.47 88 SER A O 1
ATOM 725 N N . PHE A 1 89 ? 6.023 9.302 -6.324 1.00 62.44 89 PHE A N 1
ATOM 726 C CA . PHE A 1 89 ? 6.880 9.761 -5.227 1.00 62.44 89 PHE A CA 1
ATOM 727 C C .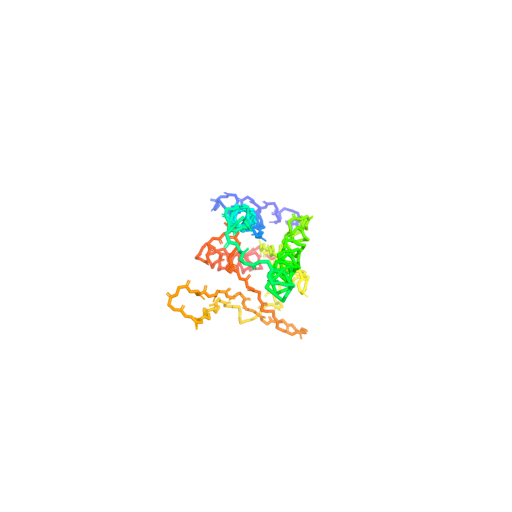 PHE A 1 89 ? 6.427 11.110 -4.657 1.00 62.44 89 PHE A C 1
ATOM 729 O O . PHE A 1 89 ? 6.501 11.333 -3.451 1.00 62.44 89 PHE A O 1
ATOM 736 N N . PHE A 1 90 ? 5.953 12.011 -5.521 1.00 63.91 90 PHE A N 1
ATOM 737 C CA . PHE A 1 90 ? 5.431 13.318 -5.112 1.00 63.91 90 PHE A CA 1
ATOM 738 C C . PHE A 1 90 ? 4.026 13.248 -4.513 1.00 63.91 90 PHE A C 1
ATOM 740 O O . PHE A 1 90 ? 3.593 14.188 -3.844 1.00 63.91 90 PHE A O 1
ATOM 747 N N . ASP A 1 91 ? 3.326 12.137 -4.713 1.00 65.50 91 ASP A N 1
ATOM 748 C CA . ASP A 1 91 ? 2.023 11.903 -4.117 1.00 65.50 91 ASP A CA 1
ATOM 749 C C . ASP A 1 91 ? 2.197 11.522 -2.638 1.00 65.50 91 ASP A C 1
ATOM 751 O O . ASP A 1 91 ? 2.384 10.360 -2.284 1.00 65.50 91 ASP A O 1
ATOM 755 N N . LYS A 1 92 ? 2.186 12.535 -1.764 1.00 63.53 92 LYS A N 1
ATOM 756 C CA . LYS A 1 92 ? 2.319 12.377 -0.304 1.00 63.53 92 LYS A CA 1
ATOM 757 C C . LYS A 1 92 ? 1.114 11.697 0.350 1.00 63.53 92 LYS A C 1
ATOM 759 O O . LYS A 1 92 ? 1.167 11.412 1.542 1.00 63.53 92 LYS A O 1
ATOM 764 N N . ASN A 1 93 ? 0.033 11.486 -0.398 1.00 70.81 93 ASN A N 1
ATOM 765 C CA . ASN A 1 93 ? -1.178 10.907 0.154 1.00 70.81 93 ASN A CA 1
ATOM 766 C C . ASN A 1 93 ? -0.986 9.403 0.391 1.00 70.81 93 ASN A C 1
ATOM 768 O O . ASN A 1 93 ? -0.570 8.696 -0.539 1.00 70.81 93 ASN A O 1
ATOM 772 N N . PRO A 1 94 ? -1.317 8.907 1.595 1.00 73.88 94 PRO A N 1
ATOM 773 C CA . PRO A 1 94 ? -1.242 7.491 1.903 1.00 73.88 94 PRO A CA 1
ATOM 774 C C . PRO A 1 94 ? -2.134 6.686 0.965 1.00 73.88 94 PRO A C 1
ATOM 776 O O . PRO A 1 94 ? -3.254 7.071 0.628 1.00 73.88 94 PRO A O 1
ATOM 779 N N . ILE A 1 95 ? -1.612 5.551 0.510 1.00 85.12 95 ILE A N 1
ATOM 780 C CA . ILE A 1 95 ? -2.314 4.682 -0.443 1.00 85.12 95 ILE A CA 1
ATOM 781 C C . ILE A 1 95 ? -3.410 3.905 0.283 1.00 85.12 95 ILE A C 1
ATOM 783 O O . ILE A 1 95 ? -4.477 3.646 -0.281 1.00 85.12 95 ILE A O 1
ATOM 787 N N . LEU A 1 96 ? -3.106 3.537 1.526 1.00 89.94 96 LEU A N 1
ATOM 788 C CA . LEU A 1 96 ? -3.938 2.767 2.426 1.00 89.94 96 LEU A CA 1
ATOM 789 C C . LEU A 1 96 ? -3.736 3.316 3.845 1.00 89.94 96 LEU A C 1
ATOM 791 O O . LEU A 1 96 ? -2.602 3.388 4.316 1.00 89.94 96 LEU A O 1
ATOM 795 N N . ILE A 1 97 ? -4.821 3.705 4.509 1.00 92.56 97 ILE A N 1
ATOM 796 C CA . ILE A 1 97 ? -4.831 3.995 5.949 1.00 92.56 97 ILE A CA 1
ATOM 797 C C . ILE A 1 97 ? -5.728 2.956 6.602 1.00 92.56 97 ILE A C 1
ATOM 799 O O . ILE A 1 97 ? -6.828 2.711 6.109 1.00 92.56 97 ILE A O 1
ATOM 803 N N . ILE A 1 98 ? -5.270 2.348 7.690 1.00 93.88 98 ILE A N 1
ATOM 804 C CA . ILE A 1 98 ? -6.074 1.406 8.475 1.00 93.88 98 ILE A CA 1
ATOM 805 C C . ILE A 1 98 ? -6.178 1.961 9.890 1.00 93.88 98 ILE A C 1
ATOM 807 O O . ILE A 1 98 ? -5.159 2.290 10.502 1.00 93.88 98 ILE A O 1
ATOM 811 N N . SER A 1 99 ? -7.401 2.071 10.394 1.00 94.56 99 SER A N 1
ATOM 812 C CA . SER A 1 99 ? -7.705 2.566 11.735 1.00 94.56 99 SER A CA 1
ATOM 813 C C . SER A 1 99 ? -8.787 1.700 12.394 1.00 94.56 99 SER A C 1
ATOM 815 O O . SER A 1 99 ? -9.386 0.841 11.740 1.00 94.56 99 SER A O 1
ATOM 817 N N . PRO A 1 100 ? -9.088 1.902 13.688 1.00 93.44 100 PRO A N 1
ATOM 818 C CA . PRO A 1 100 ? -10.199 1.229 14.351 1.00 93.44 100 PRO A CA 1
ATOM 819 C C . PRO A 1 100 ? -11.562 1.600 13.766 1.00 93.44 100 PRO A C 1
ATOM 821 O O . PRO A 1 100 ? -12.517 0.876 14.004 1.00 93.44 100 PRO A O 1
ATOM 824 N N . ASP A 1 101 ? -11.659 2.699 13.017 1.00 93.81 101 ASP A N 1
ATOM 825 C CA . ASP A 1 101 ? -12.914 3.180 12.433 1.00 93.81 101 ASP A CA 1
ATOM 826 C C . ASP A 1 101 ? -13.170 2.581 11.051 1.00 93.81 101 ASP A C 1
ATOM 828 O O . ASP A 1 101 ? -14.315 2.321 10.676 1.00 93.81 101 ASP A O 1
ATOM 832 N N . GLY A 1 102 ? -12.105 2.308 10.297 1.00 94.44 102 GLY A N 1
ATOM 833 C CA . GLY A 1 102 ? -12.244 1.780 8.953 1.00 94.44 102 GLY A CA 1
ATOM 834 C C . GLY A 1 102 ? -10.941 1.687 8.180 1.00 94.44 102 GLY A C 1
ATOM 835 O O . GLY A 1 102 ? -9.837 1.696 8.731 1.00 94.44 102 GLY A O 1
ATOM 836 N N . ILE A 1 103 ? -11.098 1.614 6.864 1.00 94.81 103 ILE A N 1
ATOM 837 C CA . ILE A 1 103 ? -10.004 1.597 5.906 1.00 94.81 103 ILE A CA 1
ATOM 838 C C . ILE A 1 103 ? -10.201 2.742 4.920 1.00 94.81 103 ILE A C 1
ATOM 840 O O . ILE A 1 103 ? -11.238 2.852 4.275 1.00 94.81 103 ILE A O 1
ATOM 844 N N . TYR A 1 104 ? -9.171 3.562 4.741 1.00 94.00 104 TYR A N 1
ATOM 845 C CA . TYR A 1 104 ? -9.075 4.461 3.598 1.00 94.00 104 TYR A CA 1
ATOM 846 C C . TYR A 1 104 ? -8.257 3.806 2.495 1.00 94.00 104 TYR A C 1
ATOM 848 O O . TYR A 1 104 ? -7.144 3.345 2.742 1.00 94.00 104 TYR A O 1
ATOM 856 N N . THR A 1 105 ? -8.755 3.839 1.261 1.00 91.38 105 THR A N 1
ATOM 857 C CA . THR A 1 105 ? -7.926 3.594 0.077 1.00 91.38 105 THR A CA 1
ATOM 858 C C . THR A 1 105 ? -8.126 4.688 -0.953 1.00 91.38 105 THR A C 1
ATOM 860 O O . THR A 1 105 ? -9.227 5.202 -1.116 1.00 91.38 105 THR A O 1
ATOM 863 N N . ARG A 1 106 ? -7.094 4.983 -1.749 1.00 84.06 106 ARG A N 1
ATOM 864 C CA . ARG A 1 106 ? -7.224 5.963 -2.843 1.00 84.06 106 ARG A CA 1
ATOM 865 C C . ARG A 1 106 ? -8.332 5.617 -3.854 1.00 84.06 106 ARG A C 1
ATOM 867 O O . ARG A 1 106 ? -8.838 6.507 -4.524 1.00 84.06 106 ARG A O 1
ATOM 874 N N . LYS A 1 107 ? -8.683 4.332 -3.999 1.00 83.81 107 LYS A N 1
ATOM 875 C CA . LYS A 1 107 ? -9.716 3.879 -4.944 1.00 83.81 107 LYS A CA 1
ATOM 876 C C . LYS A 1 107 ? -11.139 4.093 -4.430 1.00 83.81 107 LYS A C 1
ATOM 878 O O . LYS A 1 107 ? -11.985 4.486 -5.221 1.00 83.81 107 LYS A O 1
ATOM 883 N N . ALA A 1 108 ? -11.388 3.824 -3.149 1.00 86.00 108 ALA A N 1
ATOM 884 C CA . ALA A 1 108 ? -12.739 3.806 -2.580 1.00 86.00 108 ALA A CA 1
ATOM 885 C C . ALA A 1 108 ? -12.964 4.842 -1.464 1.00 86.00 108 ALA A C 1
ATOM 887 O O . ALA A 1 108 ? -14.006 4.835 -0.822 1.00 86.00 108 ALA A O 1
ATOM 888 N N . ASN A 1 109 ? -12.007 5.753 -1.246 1.00 90.94 109 ASN A N 1
ATOM 889 C CA . ASN A 1 109 ? -11.977 6.680 -0.113 1.00 90.94 109 ASN A CA 1
ATOM 890 C C . ASN A 1 109 ? -12.054 5.942 1.236 1.00 90.94 109 ASN A C 1
ATOM 892 O O . ASN A 1 109 ? -11.593 4.804 1.347 1.00 90.94 109 ASN A O 1
ATOM 896 N N . PHE A 1 110 ? -12.520 6.632 2.279 1.00 94.12 110 PHE A N 1
ATOM 897 C CA . PHE A 1 110 ? -12.683 6.069 3.612 1.00 94.12 110 PHE A CA 1
ATOM 898 C C . PHE A 1 110 ? -13.966 5.244 3.679 1.00 94.12 110 PHE A C 1
ATOM 900 O O . PHE A 1 110 ? -15.045 5.741 3.359 1.00 94.12 110 PHE A O 1
ATOM 907 N N . LEU A 1 111 ? -13.831 4.000 4.125 1.00 94.50 111 LEU A N 1
ATOM 908 C CA . LEU A 1 111 ? -14.918 3.062 4.340 1.00 94.50 111 LEU A CA 1
ATOM 909 C C . LEU A 1 111 ? -14.868 2.561 5.779 1.00 94.50 111 LEU A C 1
ATOM 911 O O . LEU A 1 111 ? -13.838 2.071 6.238 1.00 94.50 111 LEU A O 1
ATOM 915 N N . GLU A 1 112 ? -15.994 2.650 6.478 1.00 94.88 112 GLU A N 1
ATOM 916 C CA . GLU A 1 112 ? -16.143 2.057 7.806 1.00 94.88 112 GLU A CA 1
ATOM 917 C C . GLU A 1 112 ? -16.084 0.530 7.746 1.00 94.88 112 GLU A C 1
ATOM 919 O O . GLU A 1 112 ? -16.546 -0.088 6.785 1.00 94.88 112 GLU A O 1
ATOM 924 N N . TRP A 1 113 ? -15.624 -0.102 8.826 1.00 95.44 113 TRP A N 1
ATOM 925 C CA . TRP A 1 113 ? -15.566 -1.565 8.922 1.00 95.44 113 TRP A CA 1
ATOM 926 C C . TRP A 1 113 ? -16.914 -2.271 8.725 1.00 95.44 113 TRP A C 1
ATOM 928 O O . TRP A 1 113 ? -16.939 -3.408 8.256 1.00 95.44 113 TRP A O 1
ATOM 938 N N . ASN A 1 114 ? -18.034 -1.608 9.038 1.00 94.75 114 ASN A N 1
ATOM 939 C CA . ASN A 1 114 ? -19.380 -2.127 8.758 1.00 94.75 114 ASN A CA 1
ATOM 940 C C . ASN A 1 114 ? -19.628 -2.355 7.262 1.00 94.75 114 ASN A C 1
ATOM 942 O O . ASN A 1 114 ? -20.376 -3.255 6.892 1.00 94.75 114 ASN A O 1
ATOM 946 N N . ASN A 1 115 ? -18.998 -1.540 6.418 1.00 95.19 115 ASN A N 1
ATOM 947 C CA . ASN A 1 115 ? -19.183 -1.544 4.974 1.00 95.19 115 ASN A CA 1
ATOM 948 C C . ASN A 1 115 ? -18.098 -2.357 4.259 1.00 95.19 115 ASN A C 1
ATOM 950 O O . ASN A 1 115 ? -18.063 -2.364 3.036 1.00 95.19 115 ASN A O 1
ATOM 954 N N . ILE A 1 116 ? -17.211 -3.033 4.995 1.00 94.69 116 ILE A N 1
ATOM 955 C CA . ILE A 1 116 ? -16.117 -3.829 4.434 1.00 94.69 116 ILE A CA 1
ATOM 956 C C . ILE A 1 116 ? -16.366 -5.303 4.733 1.00 94.69 116 ILE A C 1
ATOM 958 O O . ILE A 1 116 ? -16.478 -5.717 5.895 1.00 94.69 116 ILE A O 1
ATOM 962 N N . TYR A 1 117 ? -16.407 -6.104 3.674 1.00 93.50 117 TYR A N 1
ATOM 963 C CA . TYR A 1 117 ? -16.641 -7.538 3.751 1.00 93.50 117 TYR A CA 1
ATOM 964 C C . TYR A 1 117 ? -15.694 -8.320 2.837 1.00 93.50 117 TYR A C 1
ATOM 966 O O . TYR A 1 117 ? -15.191 -7.814 1.832 1.00 93.50 117 TYR A O 1
ATOM 974 N N . SER A 1 118 ? -15.455 -9.581 3.202 1.00 91.94 118 SER A N 1
ATOM 975 C CA . SER A 1 118 ? -14.588 -10.506 2.460 1.00 91.94 118 SER A CA 1
ATOM 976 C C . SER A 1 118 ? -13.148 -10.004 2.277 1.00 91.94 118 SER A C 1
ATOM 978 O O . SER A 1 118 ? -12.516 -10.291 1.258 1.00 91.94 118 SER A O 1
ATOM 980 N N . GLU A 1 119 ? -12.609 -9.269 3.251 1.00 92.88 119 GLU A N 1
ATOM 981 C CA . GLU A 1 119 ? -11.230 -8.802 3.209 1.00 92.88 119 GLU A CA 1
ATOM 982 C C . GLU A 1 119 ? -10.229 -9.965 3.263 1.00 92.88 119 GLU A C 1
ATOM 984 O O . GLU A 1 119 ? -10.312 -10.859 4.106 1.00 92.88 119 GLU A O 1
ATOM 989 N N . HIS A 1 120 ? -9.265 -9.975 2.346 1.00 92.12 120 HIS A N 1
ATOM 990 C CA . HIS A 1 120 ? -8.208 -10.979 2.305 1.00 92.12 120 HIS A CA 1
ATOM 991 C C . HIS A 1 120 ? -6.980 -10.465 1.549 1.00 92.12 120 HIS A C 1
ATOM 993 O O . HIS A 1 120 ? -7.030 -9.483 0.806 1.00 92.12 120 HIS A O 1
ATOM 999 N N . ILE A 1 121 ? -5.853 -11.150 1.741 1.00 91.25 121 ILE A N 1
ATOM 1000 C CA . ILE A 1 121 ? -4.646 -10.934 0.945 1.00 91.25 121 ILE A CA 1
ATOM 1001 C C . ILE A 1 121 ? -4.519 -12.087 -0.048 1.00 91.25 121 ILE A C 1
ATOM 1003 O O . ILE A 1 121 ? -4.318 -13.238 0.336 1.00 91.25 121 ILE A O 1
ATOM 1007 N N . GLU A 1 122 ? -4.625 -11.768 -1.330 1.00 90.50 122 GLU A N 1
ATOM 1008 C CA . GLU A 1 122 ? -4.457 -12.701 -2.434 1.00 90.50 122 GLU A CA 1
ATOM 1009 C C . GLU A 1 122 ? -2.995 -12.706 -2.901 1.00 90.50 122 GLU A C 1
ATOM 1011 O O . GLU A 1 122 ? -2.412 -11.659 -3.201 1.00 90.50 122 GLU A O 1
ATOM 1016 N N . LYS A 1 123 ? -2.398 -13.896 -3.009 1.00 87.88 123 LYS A N 1
ATOM 1017 C CA . LYS A 1 123 ? -1.080 -14.088 -3.620 1.00 87.88 123 LYS A CA 1
ATOM 1018 C C . LYS A 1 123 ? -1.247 -14.532 -5.072 1.00 87.88 123 LYS A C 1
ATOM 1020 O O . LYS A 1 123 ? -1.678 -15.649 -5.337 1.00 87.88 123 LYS A O 1
ATOM 1025 N N . VAL A 1 124 ? -0.834 -13.689 -6.012 1.00 84.62 124 VAL A N 1
ATOM 1026 C CA . VAL A 1 124 ? -0.787 -14.001 -7.443 1.00 84.62 124 VAL A CA 1
ATOM 1027 C C . VAL A 1 124 ? 0.640 -14.377 -7.825 1.00 84.62 124 VAL A C 1
ATOM 1029 O O . VAL A 1 124 ? 1.528 -13.526 -7.945 1.00 84.62 124 VAL A O 1
ATOM 1032 N N . VAL A 1 125 ? 0.856 -15.672 -8.037 1.00 76.56 125 VAL A N 1
ATOM 1033 C CA . VAL A 1 125 ? 2.133 -16.217 -8.506 1.00 76.56 125 VAL A CA 1
ATOM 1034 C C . VAL A 1 125 ? 2.182 -16.088 -10.027 1.00 76.56 125 VAL A C 1
ATOM 1036 O O . VAL A 1 125 ? 1.483 -16.810 -10.732 1.00 76.56 125 VAL A O 1
ATOM 1039 N N . LYS A 1 126 ? 2.988 -15.154 -10.550 1.00 64.25 126 LYS A N 1
ATOM 1040 C CA . LYS A 1 126 ? 3.212 -15.029 -12.004 1.00 64.25 126 LYS A CA 1
ATOM 1041 C C . LYS A 1 126 ? 4.449 -15.777 -12.505 1.00 64.25 126 LYS A C 1
ATOM 1043 O O . LYS A 1 126 ? 4.462 -16.115 -13.677 1.00 64.25 126 LYS A O 1
ATOM 1048 N N . ASN A 1 127 ? 5.466 -15.997 -11.662 1.00 58.09 127 ASN A N 1
ATOM 1049 C CA . ASN A 1 127 ? 6.682 -16.790 -11.922 1.00 58.09 127 ASN A CA 1
ATOM 1050 C C . ASN A 1 127 ? 7.489 -16.948 -10.614 1.00 58.09 127 ASN A C 1
ATOM 1052 O O . ASN A 1 127 ? 7.296 -16.144 -9.705 1.00 58.09 127 ASN A O 1
ATOM 1056 N N . ARG A 1 128 ? 8.421 -17.922 -10.544 1.00 57.69 128 ARG A N 1
ATOM 1057 C CA . ARG A 1 128 ? 9.221 -18.331 -9.351 1.00 57.69 128 ARG A CA 1
ATOM 1058 C C . ARG A 1 128 ? 9.862 -17.207 -8.506 1.00 57.69 128 ARG A C 1
ATOM 1060 O O . ARG A 1 128 ? 10.285 -17.479 -7.391 1.00 57.69 128 ARG A O 1
ATOM 1067 N N . SER A 1 129 ? 9.965 -15.982 -9.016 1.00 60.41 129 SER A N 1
ATOM 1068 C CA . SER A 1 129 ? 10.641 -14.848 -8.371 1.00 60.41 129 SER A CA 1
ATOM 1069 C C . SER A 1 129 ? 9.825 -13.548 -8.343 1.00 60.41 129 SER A C 1
ATOM 1071 O O . SER A 1 129 ? 10.354 -12.514 -7.945 1.00 60.41 129 SER A O 1
ATOM 1073 N N . ASN A 1 130 ? 8.556 -13.560 -8.767 1.00 65.25 130 ASN A N 1
ATOM 1074 C CA . ASN A 1 130 ? 7.763 -12.333 -8.909 1.00 65.25 130 ASN A CA 1
ATOM 1075 C C . ASN A 1 130 ? 6.345 -12.493 -8.346 1.00 65.25 130 ASN A C 1
ATOM 1077 O O . ASN A 1 130 ? 5.343 -12.244 -9.024 1.00 65.25 130 ASN A O 1
ATOM 1081 N N . ASP A 1 131 ? 6.286 -12.957 -7.101 1.00 76.94 131 ASP A N 1
ATOM 1082 C CA . ASP A 1 131 ? 5.051 -13.053 -6.337 1.00 76.94 131 ASP A CA 1
ATOM 1083 C C . ASP A 1 131 ? 4.477 -11.655 -6.104 1.00 76.94 131 ASP A C 1
ATOM 1085 O O . ASP A 1 131 ? 5.131 -10.775 -5.535 1.00 76.94 131 ASP A O 1
ATOM 1089 N N . LYS A 1 132 ? 3.236 -11.451 -6.547 1.00 83.19 132 LYS A N 1
ATOM 1090 C CA . LYS A 1 132 ? 2.488 -10.226 -6.280 1.00 83.19 132 LYS A CA 1
ATOM 1091 C C . LYS A 1 132 ? 1.414 -10.509 -5.247 1.00 83.19 132 LYS A C 1
ATOM 1093 O O . LYS A 1 132 ? 0.644 -11.447 -5.396 1.00 83.19 132 LYS A O 1
ATOM 1098 N N . TYR A 1 133 ? 1.349 -9.672 -4.231 1.00 87.81 133 TYR A N 1
ATOM 1099 C CA . TYR A 1 133 ? 0.337 -9.702 -3.194 1.00 87.81 133 TYR A CA 1
ATOM 1100 C C . TYR A 1 133 ? -0.640 -8.562 -3.440 1.00 87.81 133 TYR A C 1
ATOM 1102 O O . TYR A 1 133 ? -0.235 -7.429 -3.735 1.00 87.81 133 TYR A O 1
ATOM 1110 N N . TYR A 1 134 ? -1.922 -8.874 -3.320 1.00 90.62 134 TYR A N 1
ATOM 1111 C CA . TYR A 1 134 ? -3.024 -7.942 -3.466 1.00 90.62 134 TYR A CA 1
ATOM 1112 C C . TYR A 1 134 ? -3.869 -7.968 -2.199 1.00 90.62 134 TYR A C 1
ATOM 1114 O O . TYR A 1 134 ? -4.233 -9.036 -1.726 1.00 90.62 134 TYR A O 1
ATOM 1122 N N . PHE A 1 135 ? -4.172 -6.799 -1.651 1.00 92.62 135 PHE A N 1
ATOM 1123 C CA . PHE A 1 135 ? -5.217 -6.638 -0.654 1.00 92.62 135 PHE A CA 1
ATOM 1124 C C . PHE A 1 135 ? -6.545 -6.455 -1.382 1.00 92.62 135 PHE A C 1
ATOM 1126 O O . PHE A 1 135 ? -6.678 -5.551 -2.217 1.00 92.62 135 PHE A O 1
ATOM 1133 N N . CYS A 1 136 ? -7.482 -7.348 -1.088 1.00 93.94 136 CYS A N 1
ATOM 1134 C CA . CYS A 1 136 ? -8.772 -7.451 -1.744 1.00 93.94 136 CYS A CA 1
ATOM 1135 C C . CYS A 1 136 ? -9.879 -7.333 -0.698 1.00 93.94 136 CYS A C 1
ATOM 1137 O O . CYS A 1 136 ? -9.799 -7.985 0.342 1.00 93.94 136 CYS A O 1
ATOM 1139 N N . TYR A 1 137 ? -10.903 -6.529 -0.963 1.00 95.44 137 TYR A N 1
ATOM 1140 C CA . TYR A 1 137 ? -12.116 -6.474 -0.147 1.00 95.44 137 TYR A CA 1
ATOM 1141 C C . TYR A 1 137 ? -13.299 -5.976 -0.972 1.00 95.44 137 TYR A C 1
ATOM 1143 O O . TYR A 1 137 ? -13.117 -5.306 -1.988 1.00 95.44 137 TYR A O 1
ATOM 1151 N N . ASN A 1 138 ? -14.503 -6.271 -0.501 1.00 95.31 138 ASN A N 1
ATOM 1152 C CA . ASN A 1 138 ? -15.744 -5.812 -1.101 1.00 95.31 138 ASN A CA 1
ATOM 1153 C C . ASN A 1 138 ? -16.411 -4.764 -0.199 1.00 95.31 138 ASN A C 1
ATOM 1155 O O . ASN A 1 138 ? -16.221 -4.761 1.020 1.00 95.31 138 ASN A O 1
ATOM 1159 N N . TYR A 1 139 ? -17.179 -3.871 -0.813 1.00 94.94 139 TYR A N 1
ATOM 1160 C CA . TYR A 1 139 ? -17.941 -2.803 -0.169 1.00 94.94 139 TYR A CA 1
ATOM 1161 C C . TYR A 1 139 ? -19.235 -2.531 -0.968 1.00 94.94 139 TYR A C 1
ATOM 1163 O O . TYR A 1 139 ? -19.390 -3.086 -2.054 1.00 94.94 139 TYR A O 1
ATOM 1171 N N . PRO A 1 140 ? -20.230 -1.777 -0.457 1.00 93.38 140 PRO A N 1
ATOM 1172 C CA . PRO A 1 140 ? -21.538 -1.652 -1.114 1.00 93.38 140 PRO A CA 1
ATOM 1173 C C . PRO A 1 140 ? -21.489 -1.208 -2.583 1.00 93.38 140 PRO A C 1
ATOM 1175 O O . PRO A 1 140 ? -22.291 -1.687 -3.381 1.00 93.38 140 PRO A O 1
ATOM 1178 N N . ASP A 1 141 ? -20.519 -0.365 -2.949 1.00 92.94 141 ASP A N 1
ATOM 1179 C CA . ASP A 1 141 ? -20.405 0.175 -4.308 1.00 92.94 141 ASP A CA 1
ATOM 1180 C C . ASP A 1 141 ? -19.414 -0.596 -5.204 1.00 92.94 141 ASP A C 1
ATOM 1182 O O . ASP A 1 141 ? -19.152 -0.167 -6.329 1.00 92.94 141 ASP A O 1
ATOM 1186 N N . GLY A 1 142 ? -18.846 -1.721 -4.741 1.00 93.38 142 GLY A N 1
ATOM 1187 C CA . GLY A 1 142 ? -17.982 -2.572 -5.567 1.00 93.38 142 GLY A CA 1
ATOM 1188 C C . GLY A 1 142 ? -16.906 -3.353 -4.812 1.00 93.38 142 GLY A C 1
ATOM 1189 O O . GLY A 1 142 ? -17.044 -3.693 -3.638 1.00 93.38 142 GLY A O 1
ATOM 1190 N N . ASP A 1 143 ? -15.810 -3.652 -5.507 1.00 94.06 143 ASP A N 1
ATOM 1191 C CA . ASP A 1 143 ? -14.634 -4.325 -4.959 1.00 94.06 143 ASP A CA 1
ATOM 1192 C C . ASP A 1 143 ? -13.370 -3.469 -5.100 1.00 94.06 143 ASP A C 1
ATOM 1194 O O . ASP A 1 143 ? -13.195 -2.678 -6.032 1.00 94.06 143 ASP A O 1
ATOM 1198 N N . VAL A 1 144 ? -12.456 -3.623 -4.147 1.00 93.06 144 VAL A N 1
ATOM 1199 C CA . VAL A 1 144 ? -11.134 -3.009 -4.194 1.00 93.06 144 VAL A CA 1
ATOM 1200 C C . VAL A 1 144 ? -10.087 -4.093 -4.275 1.00 93.06 144 VAL A C 1
ATOM 1202 O O . VAL A 1 144 ? -9.942 -4.908 -3.373 1.00 93.06 144 VAL A O 1
ATOM 1205 N N . ARG A 1 145 ? -9.270 -4.008 -5.326 1.00 92.12 145 ARG A N 1
ATOM 1206 C CA . ARG A 1 145 ? -8.025 -4.762 -5.472 1.00 92.12 145 ARG A CA 1
ATOM 1207 C C . ARG A 1 145 ? -6.832 -3.8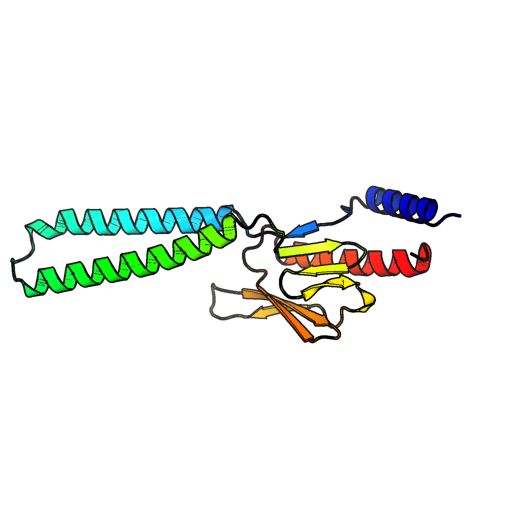16 -5.487 1.00 92.12 145 ARG A C 1
ATOM 1209 O O . ARG A 1 145 ? -6.650 -3.041 -6.438 1.00 92.12 145 ARG A O 1
ATOM 1216 N N . LEU A 1 146 ? -6.011 -3.872 -4.444 1.00 88.50 146 LEU A N 1
ATOM 1217 C CA . LEU A 1 146 ? -4.837 -3.023 -4.255 1.00 88.50 146 LEU A CA 1
ATOM 1218 C C . LEU A 1 146 ? -3.571 -3.878 -4.214 1.00 88.50 146 LEU A C 1
ATOM 1220 O O . LEU A 1 146 ? -3.444 -4.747 -3.364 1.00 88.50 146 LEU A O 1
ATOM 1224 N N . GLN A 1 147 ? -2.611 -3.639 -5.109 1.00 86.75 147 GLN A N 1
ATOM 1225 C CA . GLN A 1 147 ? -1.325 -4.337 -5.041 1.00 86.75 147 GLN A CA 1
ATOM 1226 C C . GLN A 1 147 ? -0.535 -3.828 -3.828 1.00 86.75 147 GLN A C 1
ATOM 1228 O O . GLN A 1 147 ? -0.190 -2.652 -3.785 1.00 86.75 147 GLN A O 1
ATOM 1233 N N . VAL A 1 148 ? -0.219 -4.716 -2.884 1.00 85.31 148 VAL A N 1
ATOM 1234 C CA . VAL A 1 148 ? 0.531 -4.387 -1.656 1.00 85.31 148 VAL A CA 1
ATOM 1235 C C . VAL A 1 148 ? 2.016 -4.744 -1.757 1.00 85.31 148 VAL A C 1
ATOM 1237 O O . VAL A 1 148 ? 2.842 -4.287 -0.968 1.00 85.31 148 VAL A O 1
ATOM 1240 N N . SER A 1 149 ? 2.402 -5.501 -2.789 1.00 76.12 149 SER A N 1
ATOM 1241 C CA . SER A 1 149 ? 3.810 -5.728 -3.120 1.00 76.12 149 SER A CA 1
ATOM 1242 C C . SER A 1 149 ? 4.515 -4.420 -3.461 1.00 76.12 149 SER A C 1
ATOM 1244 O O . SER A 1 149 ? 4.297 -3.857 -4.534 1.00 76.12 149 SER A O 1
ATOM 1246 N N . GLY A 1 150 ? 5.416 -3.987 -2.579 1.00 71.44 150 GLY A N 1
ATOM 1247 C CA . GLY A 1 150 ? 6.189 -2.756 -2.761 1.00 71.44 150 GLY A CA 1
ATOM 1248 C C . GLY A 1 150 ? 5.874 -1.665 -1.745 1.00 71.44 150 GLY A C 1
ATOM 1249 O O . GLY A 1 150 ? 6.492 -0.604 -1.814 1.00 71.44 150 GLY A O 1
ATOM 1250 N N . PHE A 1 151 ? 4.964 -1.919 -0.807 1.00 81.00 151 PHE A N 1
ATOM 1251 C CA . PHE A 1 151 ? 4.711 -1.025 0.315 1.00 81.00 151 PHE A CA 1
ATOM 1252 C C . PHE A 1 151 ? 5.866 -1.015 1.327 1.00 81.00 151 PHE A C 1
ATOM 1254 O O . PHE A 1 151 ? 6.790 -1.829 1.253 1.00 81.00 151 PHE A O 1
ATOM 1261 N N . ASN A 1 152 ? 5.850 -0.015 2.206 1.00 79.88 152 ASN A N 1
ATOM 1262 C CA . ASN A 1 152 ? 6.782 0.150 3.318 1.00 79.88 152 ASN A CA 1
ATOM 1263 C C . ASN A 1 152 ? 6.612 -0.925 4.400 1.00 79.88 152 ASN A C 1
ATOM 1265 O O . ASN A 1 152 ? 7.593 -1.227 5.069 1.00 79.88 152 ASN A O 1
ATOM 1269 N N . LEU A 1 153 ? 5.411 -1.491 4.535 1.00 82.56 153 LEU A N 1
ATOM 1270 C CA . LEU A 1 153 ? 5.113 -2.614 5.424 1.00 82.56 153 LEU A CA 1
ATOM 1271 C C . LEU A 1 153 ? 5.238 -3.949 4.691 1.00 82.56 153 LEU A C 1
ATOM 1273 O O . LEU A 1 153 ? 4.898 -4.050 3.505 1.00 82.56 153 LEU A O 1
ATOM 1277 N N . ASP A 1 154 ? 5.687 -4.977 5.410 1.00 85.19 154 ASP A N 1
ATOM 1278 C CA . ASP A 1 154 ? 5.637 -6.342 4.893 1.00 85.19 154 ASP A CA 1
ATOM 1279 C C . ASP A 1 154 ? 4.186 -6.842 4.793 1.00 85.19 154 ASP A C 1
ATOM 1281 O O . ASP A 1 154 ? 3.278 -6.381 5.485 1.00 85.19 154 ASP A O 1
ATOM 1285 N N . THR A 1 155 ? 3.955 -7.830 3.931 1.00 86.88 155 THR A N 1
ATOM 1286 C CA . THR A 1 155 ? 2.624 -8.419 3.738 1.00 86.88 155 THR A CA 1
ATOM 1287 C C . THR A 1 155 ? 2.104 -9.062 5.028 1.00 86.88 155 THR A C 1
ATOM 1289 O O . THR A 1 155 ? 0.910 -8.977 5.316 1.00 86.88 155 THR A O 1
ATOM 1292 N N . ASN A 1 156 ? 2.987 -9.670 5.830 1.00 87.94 156 ASN A N 1
ATOM 1293 C CA . ASN A 1 156 ? 2.604 -10.270 7.108 1.00 87.94 156 ASN A CA 1
ATOM 1294 C C . ASN A 1 156 ? 2.247 -9.210 8.155 1.00 87.94 156 ASN A C 1
ATOM 1296 O O . ASN A 1 156 ? 1.258 -9.369 8.867 1.00 87.94 156 ASN A O 1
ATOM 1300 N N . GLU A 1 157 ? 3.006 -8.114 8.214 1.00 89.62 157 GLU A N 1
ATOM 1301 C CA . GLU A 1 157 ? 2.698 -6.976 9.088 1.00 89.62 157 GLU A CA 1
ATOM 1302 C C . GLU A 1 157 ? 1.361 -6.347 8.707 1.00 89.62 157 GLU A C 1
ATOM 1304 O O . GLU A 1 157 ? 0.519 -6.101 9.566 1.00 89.62 157 GLU A O 1
ATOM 1309 N N . LEU A 1 158 ? 1.122 -6.148 7.408 1.00 91.19 158 LEU A N 1
ATOM 1310 C CA . LEU A 1 158 ? -0.146 -5.620 6.925 1.00 91.19 158 LEU A CA 1
ATOM 1311 C C . LEU A 1 158 ? -1.318 -6.522 7.326 1.00 91.19 158 LEU A C 1
ATOM 1313 O O . LEU A 1 158 ? -2.339 -6.026 7.799 1.00 91.19 158 LEU A O 1
ATOM 1317 N N . LYS A 1 159 ? -1.162 -7.842 7.172 1.00 91.75 159 LYS A N 1
ATOM 1318 C CA . LYS A 1 159 ? -2.165 -8.821 7.604 1.00 91.75 159 LYS A CA 1
ATOM 1319 C C . LYS A 1 159 ? -2.436 -8.717 9.104 1.00 91.75 159 LYS A C 1
ATOM 1321 O O . LYS A 1 159 ? -3.594 -8.655 9.507 1.00 91.75 159 LYS A O 1
ATOM 1326 N N . PHE A 1 160 ? -1.377 -8.651 9.910 1.00 92.38 160 PHE A N 1
ATOM 1327 C CA . PHE A 1 160 ? -1.476 -8.487 11.357 1.00 92.38 160 PHE A CA 1
ATOM 1328 C C . PHE A 1 160 ? -2.272 -7.230 11.723 1.00 92.38 160 PHE A C 1
ATOM 1330 O O . PHE A 1 160 ? -3.210 -7.310 12.514 1.00 92.38 160 PHE A O 1
ATOM 1337 N N . TYR A 1 161 ? -1.953 -6.083 11.120 1.00 93.12 161 TYR A N 1
ATOM 1338 C CA . TYR A 1 161 ? -2.675 -4.848 11.403 1.00 93.12 161 TYR A CA 1
ATOM 1339 C C . TYR A 1 161 ? -4.137 -4.911 10.955 1.00 93.12 161 TYR A C 1
ATOM 1341 O O . TYR A 1 161 ? -5.004 -4.512 11.726 1.00 93.12 161 TYR A O 1
ATOM 1349 N N . LEU A 1 162 ? -4.436 -5.447 9.768 1.00 93.56 162 LEU A N 1
ATOM 1350 C CA . LEU A 1 162 ? -5.817 -5.623 9.301 1.00 93.56 162 LEU A CA 1
ATOM 1351 C C . LEU A 1 162 ? -6.649 -6.448 10.292 1.00 93.56 162 LEU A C 1
ATOM 1353 O O . LEU A 1 162 ? -7.727 -6.018 10.703 1.00 93.56 162 LEU A O 1
ATOM 1357 N N . GLU A 1 163 ? -6.125 -7.593 10.734 1.00 93.38 163 GLU A N 1
ATOM 1358 C CA . GLU A 1 163 ? -6.798 -8.450 11.714 1.00 93.38 163 GLU A CA 1
ATOM 1359 C C . GLU A 1 163 ? -6.972 -7.741 13.064 1.00 93.38 163 GLU A C 1
ATOM 1361 O O . GLU A 1 163 ? -8.050 -7.786 13.664 1.00 93.38 163 GLU A O 1
ATOM 1366 N N . LYS A 1 164 ? -5.934 -7.044 13.541 1.00 94.25 164 LYS A N 1
ATOM 1367 C CA . LYS A 1 164 ? -5.980 -6.331 14.822 1.00 94.25 164 LYS A CA 1
ATOM 1368 C C . LYS A 1 164 ? -6.957 -5.168 14.807 1.00 94.25 164 LYS A C 1
ATOM 1370 O O . LYS A 1 164 ? -7.752 -5.056 15.735 1.00 94.25 164 LYS A O 1
ATOM 1375 N N . TYR A 1 165 ? -6.964 -4.339 13.770 1.00 94.69 165 TYR A N 1
ATOM 1376 C CA . TYR A 1 165 ? -7.912 -3.230 13.681 1.00 94.69 165 TYR A CA 1
ATOM 1377 C C . TYR A 1 165 ? -9.356 -3.706 13.516 1.00 94.69 165 TYR A C 1
ATOM 1379 O O . TYR A 1 165 ? -10.243 -3.113 14.126 1.00 94.69 165 TYR A O 1
ATOM 1387 N N . ARG A 1 166 ? -9.601 -4.829 12.825 1.00 94.44 166 ARG A N 1
ATOM 1388 C CA . ARG A 1 166 ? -10.936 -5.450 12.787 1.00 94.44 166 ARG A CA 1
ATOM 1389 C C . ARG A 1 166 ? -11.392 -5.915 14.174 1.00 94.44 166 ARG A C 1
ATOM 1391 O O . ARG A 1 166 ? -12.544 -5.709 14.553 1.00 94.44 166 ARG A O 1
ATOM 1398 N N . GLN A 1 167 ? -10.496 -6.515 14.960 1.00 93.94 167 GLN A N 1
ATOM 1399 C CA . GLN A 1 167 ? -10.786 -6.886 16.351 1.00 93.94 167 GLN A CA 1
ATOM 1400 C C . GLN A 1 167 ? -11.060 -5.651 17.218 1.00 93.94 167 GLN A C 1
ATOM 1402 O O . GLN A 1 167 ? -12.032 -5.634 17.972 1.00 93.94 167 GLN A O 1
ATOM 1407 N N . LEU A 1 168 ? -10.240 -4.606 17.081 1.00 93.62 168 LEU A N 1
ATOM 1408 C CA . LEU A 1 168 ? -10.403 -3.343 17.801 1.00 93.62 168 LEU A CA 1
ATOM 1409 C C . LEU A 1 168 ? -11.721 -2.653 17.459 1.00 93.62 168 LEU A C 1
ATOM 1411 O O . LEU A 1 168 ? -12.377 -2.157 18.368 1.00 93.62 168 LEU A O 1
ATOM 1415 N N . TYR A 1 169 ? -12.143 -2.681 16.196 1.00 94.56 169 TYR A N 1
ATOM 1416 C CA . TYR A 1 169 ? -13.451 -2.190 15.773 1.00 94.56 169 TYR A CA 1
ATOM 1417 C C . TYR A 1 169 ? -14.591 -2.908 16.507 1.00 94.56 169 TYR A C 1
ATOM 1419 O O . TYR A 1 169 ? -15.470 -2.270 17.084 1.00 94.56 169 TYR A O 1
ATOM 1427 N N . ASN A 1 170 ? -14.546 -4.242 16.563 1.00 93.44 170 ASN A N 1
ATOM 1428 C CA . ASN A 1 170 ? -15.562 -5.025 17.269 1.00 93.44 170 ASN A CA 1
ATOM 1429 C C . ASN A 1 170 ? -15.583 -4.717 18.776 1.00 93.44 170 ASN A C 1
ATOM 1431 O O . ASN A 1 170 ? -16.655 -4.619 19.370 1.00 93.44 170 ASN A O 1
ATOM 1435 N N . ILE A 1 171 ? -14.414 -4.528 19.399 1.00 92.44 171 ILE A N 1
ATOM 1436 C CA . ILE A 1 171 ? -14.303 -4.127 20.810 1.00 92.44 171 ILE A CA 1
ATOM 1437 C C . ILE A 1 171 ? -14.846 -2.707 21.013 1.00 92.44 171 ILE A C 1
ATOM 1439 O O . ILE A 1 171 ? -15.611 -2.472 21.946 1.00 92.44 171 ILE A O 1
ATOM 1443 N N . LYS A 1 172 ? -14.493 -1.764 20.134 1.00 91.88 172 LYS A N 1
ATOM 1444 C CA . LYS A 1 172 ? -14.976 -0.379 20.156 1.00 91.88 172 LYS A CA 1
ATOM 1445 C C . LYS A 1 172 ? -16.508 -0.339 20.110 1.00 91.88 172 LYS A C 1
ATOM 1447 O O . LYS A 1 172 ? -17.132 0.231 21.008 1.00 91.88 172 LYS A O 1
ATOM 1452 N N . LYS A 1 173 ? -17.097 -1.061 19.156 1.00 92.69 173 LYS A N 1
ATOM 1453 C CA . LYS A 1 173 ? -18.546 -1.162 18.958 1.00 92.69 173 LYS A CA 1
ATOM 1454 C C . LYS A 1 173 ? -19.270 -1.816 20.133 1.00 92.69 173 LYS A C 1
ATOM 1456 O O . LYS A 1 173 ? -20.285 -1.304 20.599 1.00 92.69 173 LYS A O 1
ATOM 1461 N N . ASN A 1 174 ? -18.754 -2.939 20.629 1.00 92.12 174 ASN A N 1
ATOM 1462 C CA . ASN A 1 174 ? -19.468 -3.753 21.615 1.00 92.12 174 ASN A CA 1
ATOM 1463 C C . ASN A 1 174 ? -19.233 -3.304 23.063 1.00 92.12 174 ASN A C 1
ATOM 1465 O O . ASN A 1 174 ? -20.153 -3.380 23.871 1.00 92.12 174 ASN A O 1
ATOM 1469 N N . THR A 1 175 ? -18.024 -2.845 23.395 1.00 89.75 175 THR A N 1
ATOM 1470 C CA . THR A 1 175 ? -17.630 -2.508 24.774 1.00 89.75 175 THR A CA 1
ATOM 1471 C C . THR A 1 175 ? -17.760 -1.019 25.057 1.00 89.75 175 THR A C 1
ATOM 1473 O O . THR A 1 175 ? -18.206 -0.622 26.131 1.00 89.75 175 THR A O 1
ATOM 1476 N N . PHE A 1 176 ? -17.355 -0.177 24.105 1.00 86.69 176 PHE A N 1
ATOM 1477 C CA . PHE A 1 176 ? -17.384 1.276 24.275 1.00 86.69 176 PHE A CA 1
ATOM 1478 C C . PHE A 1 176 ? -18.649 1.901 23.668 1.00 86.69 176 PHE A C 1
ATOM 1480 O O . PHE A 1 176 ? -18.938 3.068 23.935 1.00 86.69 176 PHE A O 1
ATOM 1487 N N . HIS A 1 177 ? -19.448 1.128 22.920 1.00 87.38 177 HIS A N 1
ATOM 1488 C CA . HIS A 1 177 ? -20.649 1.601 22.223 1.00 87.38 177 HIS A CA 1
ATOM 1489 C C . HIS A 1 177 ? -20.357 2.844 21.364 1.00 87.38 177 HIS A C 1
ATOM 1491 O O . HIS A 1 177 ? -21.104 3.831 21.406 1.00 87.38 177 HIS A O 1
ATOM 1497 N N . LEU A 1 178 ? -19.212 2.796 20.678 1.00 76.25 178 LEU A N 1
ATOM 1498 C CA . LEU A 1 178 ? -18.682 3.808 19.767 1.00 76.25 178 LEU A CA 1
ATOM 1499 C C . LEU A 1 178 ? -18.619 3.275 18.337 1.00 76.25 178 LEU A C 1
ATOM 1501 O O . LEU A 1 178 ? -18.518 2.038 18.172 1.00 76.25 178 LEU A O 1
#

Radius of gyration: 24.33 Å; chains: 1; bounding box: 57×32×74 Å

Sequence (178 aa):
MTQEERQQKFNLFLEGFGMPPQIEVNYSRLKLLGLMASGIFTILFFTYSFIMFYPKLEKSLQTIMILSYVILCGVIEMVFKIYSLIKSFFDKNPILIISPDGIYTRKANFLEWNNIYSEHIEKVVKNRSNDKYYFCYNYPDGDVRLQVSGFNLDTNELKFYLEKYRQLYNIKKNTFHL

Secondary structure (DSSP, 8-state):
--HHHHHHHHHHHHHHTT--S-EEE-B-HHHHHHHHHHHHHHHHHHHHHHHHHGGGS---HHHHHHHHHHHHHHHHHHHHHHHHHHHHHH--S-SEEE-SSEEEETTTEEEEGGG-EEEEEEEEESSTT-EEEEEEEEETTEEEEEE-TTBSS-HHHHHHHHHHHHHHHHHIIIII--